Protein AF-A0A428NFX1-F1 (afdb_monomer)

Sequence (149 aa):
MGLYYSNIWRAKDFPFMSQLLYDGSSNTTSSNPYNETAIMNSDFTVNNKAVDEAGLPYLTATYVNYLITSNAGFTATLVHMLLWNYAEVSLGWAWITFDNLKRLIRPNNYYFWKQTGRCTEEEKSKLRDDPTIDPHYKLMLDYDEVPNS

Structure (mmCIF, N/CA/C/O backbone):
data_AF-A0A428NFX1-F1
#
_entry.id   AF-A0A428NFX1-F1
#
loop_
_atom_site.group_PDB
_atom_site.id
_atom_site.type_symbol
_atom_site.label_atom_id
_atom_site.label_alt_id
_atom_site.label_comp_id
_atom_site.label_asym_id
_atom_site.label_entity_id
_atom_site.label_seq_id
_atom_site.pdbx_PDB_ins_code
_atom_site.Cartn_x
_atom_site.Cartn_y
_atom_site.Cartn_z
_atom_site.occupancy
_atom_site.B_iso_or_equiv
_atom_site.auth_seq_id
_atom_site.auth_comp_id
_atom_site.auth_asym_id
_atom_site.auth_atom_id
_atom_site.pdbx_PDB_model_num
ATOM 1 N N . MET A 1 1 ? -15.273 9.758 -10.103 1.00 71.88 1 MET A N 1
ATOM 2 C CA . MET A 1 1 ? -16.698 10.105 -10.322 1.00 71.88 1 MET A CA 1
ATOM 3 C C . MET A 1 1 ? -17.545 8.937 -10.807 1.00 71.88 1 MET A C 1
ATOM 5 O O . MET A 1 1 ? -18.611 8.737 -10.240 1.00 71.88 1 MET A O 1
ATOM 9 N N . GLY A 1 2 ? -17.096 8.146 -11.794 1.00 88.06 2 GLY A N 1
ATOM 10 C CA . GLY A 1 2 ? -17.888 7.028 -12.336 1.00 88.06 2 GLY A CA 1
ATOM 11 C C . GLY A 1 2 ? -18.419 6.056 -11.276 1.00 88.06 2 GLY A C 1
ATOM 12 O O . GLY A 1 2 ? -19.606 5.751 -11.286 1.00 88.06 2 GLY A O 1
ATOM 13 N N . LEU A 1 3 ? -17.587 5.663 -10.306 1.00 88.62 3 LEU A N 1
ATOM 14 C CA . LEU A 1 3 ? -17.963 4.737 -9.224 1.00 88.62 3 LEU A CA 1
ATOM 15 C C . LEU A 1 3 ? -19.127 5.245 -8.353 1.00 88.62 3 LEU A C 1
ATOM 17 O O . LEU A 1 3 ? -20.020 4.477 -8.009 1.00 88.62 3 LEU A O 1
ATOM 21 N N . TYR A 1 4 ? -19.153 6.546 -8.044 1.00 88.94 4 TYR A N 1
ATOM 22 C CA . TYR A 1 4 ? -20.205 7.141 -7.216 1.00 88.94 4 TYR A CA 1
ATOM 23 C C . TYR A 1 4 ? -21.547 7.183 -7.952 1.00 88.94 4 TYR A C 1
ATOM 25 O O . TYR A 1 4 ? -22.572 6.726 -7.445 1.00 88.94 4 TYR A O 1
ATOM 33 N N . TYR A 1 5 ? -21.545 7.669 -9.196 1.00 90.00 5 TYR A N 1
ATOM 34 C CA . TYR A 1 5 ? -22.778 7.789 -9.976 1.00 90.00 5 TYR A CA 1
ATOM 35 C C . TYR A 1 5 ? -23.362 6.433 -10.392 1.00 90.00 5 TYR A C 1
ATOM 37 O O . TYR A 1 5 ? -24.586 6.286 -10.403 1.00 90.00 5 TYR A O 1
ATOM 45 N N . SER A 1 6 ? -22.506 5.439 -10.643 1.00 91.06 6 SER A N 1
ATOM 46 C CA . SER A 1 6 ? -22.903 4.048 -10.917 1.00 91.06 6 SER A CA 1
ATOM 47 C C . SER A 1 6 ? -23.277 3.244 -9.664 1.00 91.06 6 SER A C 1
ATOM 49 O O . SER A 1 6 ? -23.668 2.089 -9.788 1.00 91.06 6 SER A O 1
ATOM 51 N N . ASN A 1 7 ? -23.208 3.851 -8.471 1.00 90.31 7 ASN A N 1
ATOM 52 C CA . ASN A 1 7 ? -23.503 3.211 -7.185 1.00 90.31 7 ASN A CA 1
ATOM 53 C C . ASN A 1 7 ? -22.718 1.905 -6.942 1.00 90.31 7 ASN A C 1
ATOM 55 O O . ASN A 1 7 ? -23.226 0.958 -6.339 1.00 90.31 7 ASN A O 1
ATOM 59 N N . ILE A 1 8 ? -21.473 1.842 -7.417 1.00 90.31 8 ILE A N 1
ATOM 60 C CA . ILE A 1 8 ? -20.607 0.680 -7.201 1.00 90.31 8 ILE A CA 1
ATOM 61 C C . ILE A 1 8 ? -20.200 0.640 -5.724 1.00 90.31 8 ILE A C 1
ATOM 63 O O . ILE A 1 8 ? -19.862 1.670 -5.146 1.00 90.31 8 ILE A O 1
ATOM 67 N N . TRP A 1 9 ? -20.270 -0.543 -5.104 1.00 89.12 9 TRP A N 1
ATOM 68 C CA . TRP A 1 9 ? -20.019 -0.749 -3.667 1.00 89.12 9 TRP A CA 1
ATOM 69 C C . TRP A 1 9 ? -20.870 0.138 -2.749 1.00 89.12 9 TRP A C 1
ATOM 71 O O . TRP A 1 9 ? -20.395 0.597 -1.715 1.00 89.12 9 TRP A O 1
ATOM 81 N N . ARG A 1 10 ? -22.129 0.395 -3.136 1.00 89.06 10 ARG A N 1
ATOM 82 C CA . ARG A 1 10 ? -23.056 1.248 -2.371 1.00 89.06 10 ARG A CA 1
ATOM 83 C C . ARG A 1 10 ? -22.514 2.666 -2.149 1.00 89.06 10 ARG A C 1
ATOM 85 O O . ARG A 1 10 ? -22.773 3.294 -1.129 1.00 89.06 10 ARG A O 1
ATOM 92 N N . ALA A 1 11 ? -21.770 3.199 -3.119 1.00 89.44 11 ALA A N 1
ATOM 93 C CA . ALA A 1 11 ? -21.127 4.507 -3.010 1.00 89.44 11 ALA A CA 1
ATOM 94 C C . ALA A 1 11 ? -22.068 5.662 -2.619 1.00 89.44 11 ALA A C 1
ATOM 96 O O . ALA A 1 11 ? -21.594 6.629 -2.033 1.00 89.44 11 ALA A O 1
ATOM 97 N N . LYS A 1 12 ? -23.369 5.587 -2.946 1.00 89.75 12 LYS A N 1
ATOM 98 C CA . LYS A 1 12 ? -24.365 6.629 -2.626 1.00 89.75 12 LYS A CA 1
ATOM 99 C C . LYS A 1 12 ? -24.877 6.590 -1.181 1.00 89.75 12 LYS A C 1
ATOM 101 O O . LYS A 1 12 ? -25.501 7.558 -0.746 1.00 89.75 12 LYS A O 1
ATOM 106 N N . ASP A 1 13 ? -24.630 5.501 -0.461 1.00 89.94 13 ASP A N 1
ATOM 107 C CA . ASP A 1 13 ? -25.044 5.331 0.939 1.00 89.94 13 ASP A CA 1
ATOM 108 C C . ASP A 1 13 ? -24.030 5.947 1.915 1.00 89.94 13 ASP A C 1
ATOM 110 O O . ASP A 1 13 ? -24.315 6.128 3.096 1.00 89.94 13 ASP A O 1
ATOM 114 N N . PHE A 1 14 ? -22.842 6.286 1.416 1.00 90.88 14 PHE A N 1
ATOM 115 C CA . PHE A 1 14 ? -21.731 6.835 2.182 1.00 90.88 14 PHE A CA 1
ATOM 116 C C . PHE A 1 14 ? -21.363 8.231 1.656 1.00 90.88 14 PHE A C 1
ATOM 118 O O . PHE A 1 14 ? -21.694 8.576 0.513 1.00 90.88 14 PHE A O 1
ATOM 125 N N . PRO A 1 15 ? -20.651 9.059 2.443 1.00 90.31 15 PRO A N 1
ATOM 126 C CA . PRO A 1 15 ? -20.141 10.323 1.936 1.00 90.31 15 PRO A CA 1
ATOM 127 C C . PRO A 1 15 ? -19.209 10.086 0.746 1.00 90.31 15 PRO A C 1
ATOM 129 O O . PRO A 1 15 ? -18.488 9.089 0.676 1.00 90.31 15 PRO A O 1
ATOM 132 N N . PHE A 1 16 ? -19.195 11.045 -0.183 1.00 87.94 16 PHE A N 1
ATOM 133 C CA . PHE A 1 16 ? -18.434 10.940 -1.429 1.00 87.94 16 PHE A CA 1
ATOM 134 C C . PHE A 1 16 ? -16.946 10.610 -1.206 1.00 87.94 16 PHE A C 1
ATOM 136 O O . PHE A 1 16 ? -16.348 9.872 -1.990 1.00 87.94 16 PHE A O 1
ATOM 143 N N . MET A 1 17 ? -16.350 11.137 -0.137 1.00 87.88 17 MET A N 1
ATOM 144 C CA . MET A 1 17 ? -14.979 10.853 0.270 1.00 87.88 17 MET A CA 1
ATOM 145 C C . MET A 1 17 ? -14.907 10.774 1.794 1.00 87.88 17 MET A C 1
ATOM 147 O O . MET A 1 17 ? -15.284 11.723 2.477 1.00 87.88 17 MET A O 1
ATOM 151 N N . SER A 1 1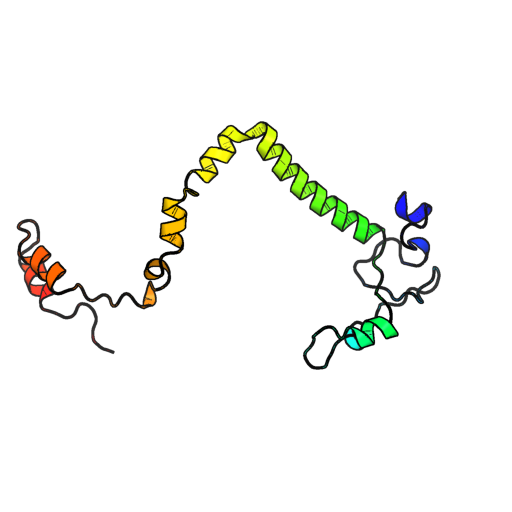8 ? -14.387 9.667 2.316 1.00 90.31 18 SER A N 1
ATOM 152 C CA . SER A 1 18 ? -14.023 9.517 3.727 1.00 90.31 18 SER A CA 1
ATOM 153 C C . SER A 1 18 ? -13.036 8.363 3.896 1.00 90.31 18 SER A C 1
ATOM 155 O O . SER A 1 18 ? -13.079 7.395 3.135 1.00 90.31 18 SER A O 1
ATOM 157 N N . GLN A 1 19 ? -12.152 8.490 4.887 1.00 90.25 19 GLN A N 1
ATOM 158 C CA . GLN A 1 19 ? -11.183 7.461 5.285 1.00 90.25 19 GLN A CA 1
ATOM 159 C C . GLN A 1 19 ? -11.724 6.550 6.399 1.00 90.25 19 GLN A C 1
ATOM 161 O O . GLN A 1 19 ? -11.060 5.594 6.779 1.00 90.25 19 GLN A O 1
ATOM 166 N N . LEU A 1 20 ? -12.908 6.860 6.937 1.00 91.31 20 LEU A N 1
ATOM 167 C CA . LEU A 1 20 ? -13.541 6.078 7.992 1.00 91.31 20 LEU A CA 1
ATOM 168 C C . LEU A 1 20 ? -14.242 4.840 7.425 1.00 91.31 20 LEU A C 1
ATOM 170 O O . LEU A 1 20 ? -14.654 4.808 6.261 1.00 91.31 20 LEU A O 1
ATOM 174 N N . LEU A 1 21 ? -14.410 3.850 8.296 1.00 90.69 21 LEU A N 1
ATOM 175 C CA . LEU A 1 21 ? -15.221 2.664 8.067 1.00 90.69 21 LEU A CA 1
ATOM 176 C C . LEU A 1 21 ? -16.680 2.974 8.416 1.00 90.69 21 LEU A C 1
ATOM 178 O O . LEU A 1 21 ? -16.959 3.637 9.416 1.00 90.69 21 LEU A O 1
ATOM 182 N N . TYR A 1 22 ? -17.607 2.492 7.596 1.00 92.75 22 TYR A N 1
ATOM 183 C CA . TYR A 1 22 ? -19.040 2.704 7.776 1.00 92.75 22 TYR A CA 1
ATOM 184 C C . TYR A 1 22 ? -19.775 1.390 7.966 1.00 92.75 22 TYR A C 1
ATOM 186 O O . TYR A 1 22 ? -19.434 0.370 7.368 1.00 92.75 22 TYR A O 1
ATOM 194 N N . ASP A 1 23 ? -20.822 1.440 8.776 1.00 90.56 23 ASP A N 1
ATOM 195 C CA . ASP A 1 23 ? -21.722 0.312 8.941 1.00 90.56 23 ASP A CA 1
ATOM 196 C C . ASP A 1 23 ? -22.686 0.176 7.751 1.00 90.56 23 ASP A C 1
ATOM 198 O O . ASP A 1 23 ? -23.057 1.162 7.104 1.00 90.56 23 ASP A O 1
ATOM 202 N N . GLY A 1 24 ? -23.118 -1.056 7.477 1.00 85.44 24 GLY A N 1
ATOM 203 C CA . GLY A 1 24 ? -24.055 -1.396 6.412 1.00 85.44 24 GLY A CA 1
ATOM 204 C C . GLY A 1 24 ? -25.448 -0.783 6.589 1.00 85.44 24 GLY A C 1
ATOM 205 O O . GLY A 1 24 ? -26.179 -0.691 5.597 1.00 85.44 24 GLY A O 1
ATOM 206 N N . SER A 1 25 ? -25.787 -0.333 7.804 1.00 86.00 25 SER A N 1
ATOM 207 C CA . SER A 1 25 ? -26.997 0.442 8.122 1.00 86.00 25 SER A CA 1
ATOM 208 C C . SER A 1 25 ? -26.973 1.887 7.602 1.00 86.00 25 SER A C 1
ATOM 210 O O . SER A 1 25 ? -28.012 2.554 7.599 1.00 86.00 25 SER A O 1
ATOM 212 N N . SER A 1 26 ? -25.813 2.380 7.151 1.00 85.69 26 SER A N 1
ATOM 213 C CA . SER A 1 26 ? -25.673 3.730 6.599 1.00 85.69 26 SER A CA 1
ATOM 214 C C . SER A 1 26 ? -26.521 3.922 5.343 1.00 85.69 26 SER A C 1
ATOM 216 O O . SER A 1 26 ? -26.695 3.009 4.531 1.00 85.69 26 SER A O 1
ATOM 218 N N . ASN A 1 27 ? -27.030 5.139 5.180 1.00 86.38 27 ASN A N 1
ATOM 219 C CA . ASN A 1 27 ? -27.819 5.565 4.035 1.00 86.38 27 ASN A CA 1
ATOM 220 C C . ASN A 1 27 ? -27.403 6.972 3.577 1.00 86.38 27 ASN A C 1
ATOM 222 O O . ASN A 1 27 ? -26.627 7.665 4.234 1.00 86.38 27 ASN A O 1
ATOM 226 N N . THR A 1 28 ? -27.973 7.425 2.460 1.00 81.25 28 THR A N 1
ATOM 227 C CA . THR A 1 28 ? -27.657 8.723 1.840 1.00 81.25 28 THR A CA 1
ATOM 228 C C . THR A 1 28 ? -27.824 9.930 2.776 1.00 81.25 28 THR A C 1
ATOM 230 O O . THR A 1 28 ? -27.175 10.951 2.569 1.00 81.25 28 THR A O 1
ATOM 233 N N . THR A 1 29 ? -28.687 9.848 3.793 1.00 82.81 29 THR A N 1
ATOM 234 C CA . THR A 1 29 ? -28.981 10.963 4.712 1.00 82.81 29 THR A CA 1
ATOM 235 C C . THR A 1 29 ? -28.255 10.834 6.054 1.00 82.81 29 THR A C 1
ATOM 237 O O . THR A 1 29 ? -27.985 11.840 6.705 1.00 82.81 29 THR A O 1
ATOM 240 N N . SER A 1 30 ? -27.924 9.614 6.471 1.00 85.06 30 SER A N 1
ATOM 241 C CA . SER A 1 30 ? -27.285 9.300 7.746 1.00 85.06 30 SER A CA 1
ATOM 242 C C . SER A 1 30 ? -26.184 8.271 7.520 1.00 85.06 30 SER A C 1
ATOM 244 O O . SER A 1 30 ? -26.440 7.101 7.233 1.00 85.06 30 SER A O 1
ATOM 246 N N . SER A 1 31 ? -24.940 8.728 7.640 1.00 85.56 31 SER A N 1
ATOM 247 C CA . SER A 1 31 ? -23.755 7.881 7.539 1.00 85.56 31 SER A CA 1
ATOM 248 C C . SER A 1 31 ? -23.253 7.555 8.941 1.00 85.56 31 SER A C 1
ATOM 250 O O . SER A 1 31 ? -22.792 8.450 9.649 1.00 85.56 31 SER A O 1
ATOM 252 N N . ASN A 1 32 ? -23.340 6.284 9.331 1.00 89.50 32 ASN A N 1
ATOM 253 C CA . ASN A 1 32 ? -22.963 5.821 10.663 1.00 89.50 32 ASN A CA 1
ATOM 254 C C . ASN A 1 32 ? -21.558 5.204 10.616 1.00 89.50 32 ASN A C 1
ATOM 256 O O . ASN A 1 32 ? -21.361 4.201 9.920 1.00 89.50 32 ASN A O 1
ATOM 260 N N . PRO A 1 33 ? -20.570 5.787 11.323 1.00 90.00 33 PRO A N 1
ATOM 261 C CA . PRO A 1 33 ? -19.255 5.177 11.462 1.00 90.00 33 PRO A CA 1
ATOM 262 C C . PRO A 1 33 ? -19.370 3.796 12.108 1.00 90.00 33 PRO A C 1
ATOM 264 O O . PRO A 1 33 ? -20.175 3.591 13.018 1.00 90.00 33 PRO A O 1
ATOM 267 N N . TYR A 1 34 ? -18.564 2.853 11.637 1.00 90.69 34 TYR A N 1
ATOM 268 C CA . TYR A 1 34 ? -18.548 1.499 12.168 1.00 90.69 34 TYR A CA 1
ATOM 269 C C . TYR A 1 34 ? -17.953 1.471 13.579 1.00 90.69 34 TYR A C 1
ATOM 271 O O . TYR A 1 34 ? -16.930 2.104 13.844 1.00 90.69 34 TYR A O 1
ATOM 279 N N . ASN A 1 35 ? -18.569 0.714 14.488 1.00 90.62 35 ASN A N 1
ATOM 280 C CA . ASN A 1 35 ? -18.024 0.524 15.827 1.00 90.62 35 ASN A CA 1
ATOM 281 C C . ASN A 1 35 ? -17.002 -0.623 15.834 1.00 90.62 35 ASN A C 1
ATOM 283 O O . ASN A 1 35 ? -17.351 -1.780 16.049 1.00 90.62 35 ASN A O 1
ATOM 287 N N . GLU A 1 36 ? -15.728 -0.289 15.637 1.00 86.50 36 GLU A N 1
ATOM 288 C CA . GLU A 1 36 ? -14.624 -1.259 15.596 1.00 86.50 36 GLU A CA 1
ATOM 289 C C . GLU A 1 36 ? -14.477 -2.058 16.897 1.00 86.50 36 GLU A C 1
ATOM 291 O O . GLU A 1 36 ? -14.173 -3.247 16.865 1.00 86.50 36 GLU A O 1
ATOM 296 N N . THR A 1 37 ? -14.769 -1.452 18.052 1.00 87.00 37 THR A N 1
ATOM 297 C CA . THR A 1 37 ? -14.665 -2.155 19.342 1.00 87.00 37 THR A CA 1
ATOM 298 C C . THR A 1 37 ? -15.684 -3.284 19.496 1.00 87.00 37 THR A C 1
ATOM 300 O O . THR A 1 37 ? -15.452 -4.196 20.281 1.00 87.00 37 THR A O 1
ATOM 303 N N . ALA A 1 38 ? -16.780 -3.270 18.727 1.00 84.88 38 ALA A N 1
ATOM 304 C CA . ALA A 1 38 ? -17.804 -4.312 18.791 1.00 84.88 38 ALA A CA 1
ATOM 305 C C . ALA A 1 38 ? -17.322 -5.661 18.226 1.00 84.88 38 ALA A C 1
ATOM 307 O O . ALA A 1 38 ? -17.838 -6.704 18.618 1.00 84.88 38 ALA A O 1
ATOM 308 N N . ILE A 1 39 ? -16.324 -5.648 17.336 1.00 86.06 39 ILE A N 1
ATOM 309 C CA . ILE A 1 39 ? -15.761 -6.857 16.716 1.00 86.06 39 ILE A CA 1
ATOM 310 C C . ILE A 1 39 ? -14.414 -7.281 17.309 1.00 86.06 39 ILE A C 1
ATOM 312 O O . ILE A 1 39 ? -13.850 -8.299 16.903 1.00 86.06 39 ILE A O 1
ATOM 316 N N . MET A 1 40 ? -13.874 -6.503 18.246 1.00 87.62 40 MET A N 1
ATOM 317 C CA . MET A 1 40 ? -12.583 -6.774 18.870 1.00 87.62 40 MET A CA 1
ATOM 318 C C . MET A 1 40 ? -12.762 -7.536 20.183 1.00 87.62 40 MET A C 1
ATOM 320 O O . MET A 1 40 ? -13.642 -7.247 20.990 1.00 87.62 40 MET A O 1
ATOM 324 N N . ASN A 1 41 ? -11.891 -8.510 20.412 1.00 86.00 41 ASN A N 1
ATOM 325 C CA . ASN A 1 41 ? -11.737 -9.168 21.702 1.00 86.00 41 ASN A CA 1
ATOM 326 C C . ASN A 1 41 ? -11.015 -8.244 22.703 1.00 86.00 41 ASN A C 1
ATOM 328 O O . ASN A 1 41 ? -10.396 -7.246 22.332 1.00 86.00 41 ASN A O 1
ATOM 332 N N . SER A 1 42 ? -11.025 -8.613 23.988 1.00 86.62 42 SER A N 1
ATOM 333 C CA . SER A 1 42 ? -10.324 -7.878 25.058 1.00 86.62 42 SER A CA 1
ATOM 334 C C . SER A 1 42 ? -8.799 -7.817 24.896 1.00 86.62 42 SER A C 1
ATOM 336 O O . SER A 1 42 ? -8.141 -7.026 25.563 1.00 86.62 42 SER A O 1
ATOM 338 N N . ASP A 1 43 ? -8.232 -8.669 24.044 1.00 87.06 43 ASP A N 1
ATOM 339 C CA . ASP A 1 43 ? -6.816 -8.706 23.667 1.00 87.06 43 ASP A CA 1
ATOM 340 C C . ASP A 1 43 ? -6.523 -7.931 22.364 1.00 87.06 43 ASP A C 1
ATOM 342 O O . ASP A 1 43 ? -5.425 -8.030 21.823 1.00 87.06 43 ASP A O 1
ATOM 346 N N . PHE A 1 44 ? -7.498 -7.165 21.860 1.00 83.06 44 PHE A N 1
ATOM 347 C CA . PHE A 1 44 ? -7.451 -6.430 20.591 1.00 83.06 44 PHE A CA 1
ATOM 348 C C . PHE A 1 44 ? -7.291 -7.308 19.340 1.00 83.06 44 PHE A C 1
ATOM 350 O O . PHE A 1 44 ? -6.938 -6.809 18.270 1.00 83.06 44 PHE A O 1
ATOM 357 N N . THR A 1 45 ? -7.589 -8.605 19.433 1.00 87.44 45 THR A N 1
ATOM 358 C CA . THR A 1 45 ? -7.696 -9.476 18.256 1.00 87.44 45 THR A CA 1
ATOM 359 C C . THR A 1 45 ? -9.090 -9.398 17.637 1.00 87.44 45 THR A C 1
ATOM 361 O O . THR A 1 45 ? -10.075 -9.093 18.310 1.00 87.44 45 THR A O 1
ATOM 364 N N . VAL A 1 46 ? -9.193 -9.670 16.335 1.00 84.94 46 VAL A N 1
ATOM 365 C CA . VAL A 1 46 ? -10.484 -9.680 15.631 1.00 84.94 46 VAL A CA 1
ATOM 366 C C . VAL A 1 46 ? -11.253 -10.953 15.984 1.00 84.94 46 VAL A C 1
ATOM 3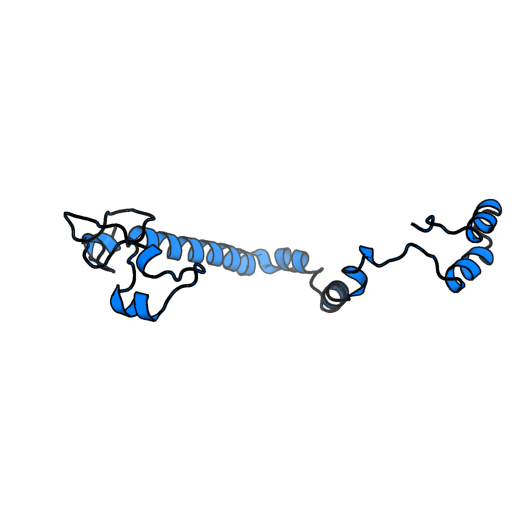68 O O . VAL A 1 46 ? -10.762 -12.066 15.782 1.00 84.94 46 VAL A O 1
ATOM 371 N N . ASN A 1 47 ? -12.478 -10.795 16.483 1.00 87.50 47 ASN A N 1
ATOM 372 C CA . ASN A 1 47 ? -13.375 -11.903 16.776 1.00 87.50 47 ASN A CA 1
ATOM 373 C C . ASN A 1 47 ? -14.262 -12.210 15.569 1.00 87.50 47 ASN A C 1
ATOM 375 O O . ASN A 1 47 ? -15.267 -11.544 15.338 1.00 87.50 47 ASN A O 1
ATOM 379 N N . ASN A 1 48 ? -13.935 -13.273 14.836 1.00 87.00 48 ASN A N 1
ATOM 380 C CA . ASN A 1 48 ? -14.685 -13.652 13.635 1.00 87.00 48 ASN A CA 1
ATOM 381 C C . ASN A 1 48 ? -16.181 -13.914 13.897 1.00 87.00 48 ASN A C 1
ATOM 383 O O . ASN A 1 48 ? -16.996 -13.601 13.041 1.00 87.00 48 ASN A O 1
ATOM 387 N N . LYS A 1 49 ? -16.570 -14.413 15.083 1.00 87.75 49 LYS A N 1
ATOM 388 C CA . LYS A 1 49 ? -17.995 -14.613 15.408 1.00 87.75 49 LYS A CA 1
ATOM 389 C C . LYS A 1 49 ? -18.734 -13.287 15.572 1.00 87.75 49 LYS A C 1
ATOM 391 O O . LYS A 1 49 ? -19.837 -13.138 15.065 1.00 87.75 49 LYS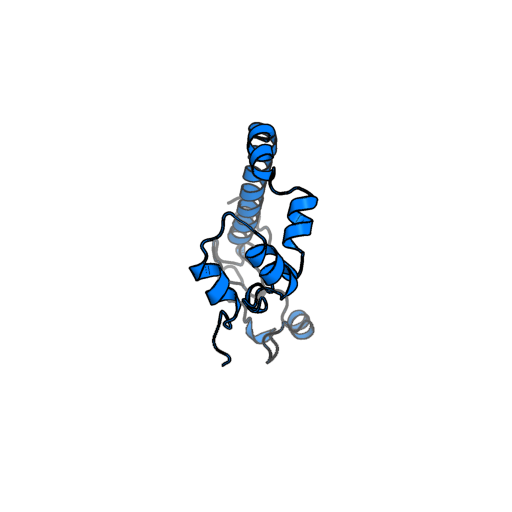 A O 1
ATOM 396 N N . ALA A 1 50 ? -18.108 -12.322 16.243 1.00 84.31 50 ALA A N 1
ATOM 397 C CA . A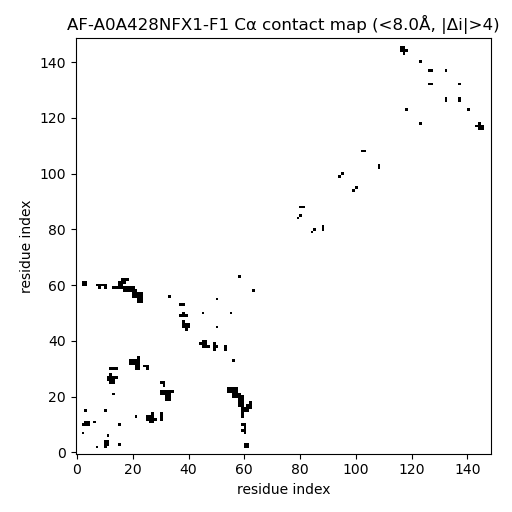LA A 1 50 ? -18.675 -10.985 16.388 1.00 84.31 50 ALA A CA 1
ATOM 398 C C . ALA A 1 50 ? -18.738 -10.250 15.038 1.00 84.31 50 ALA A C 1
ATOM 400 O O . ALA A 1 50 ? -19.676 -9.500 14.794 1.00 84.31 50 ALA A O 1
ATOM 401 N N . VAL A 1 51 ? -17.777 -10.498 14.138 1.00 86.38 51 VAL A N 1
ATOM 402 C CA . VAL A 1 51 ? -17.804 -9.979 12.759 1.00 86.38 51 VAL A CA 1
ATOM 403 C C . VAL A 1 51 ? -18.964 -10.571 11.957 1.00 86.38 51 VAL A C 1
ATOM 405 O O . VAL A 1 51 ? -19.634 -9.830 11.242 1.00 86.38 51 VAL A O 1
ATOM 408 N N . ASP A 1 52 ? -19.233 -11.873 12.084 1.00 85.81 52 ASP A N 1
ATOM 409 C CA . ASP A 1 52 ? -20.362 -12.516 11.398 1.00 85.81 52 ASP A CA 1
ATOM 410 C C . ASP A 1 52 ? -21.718 -11.967 11.883 1.00 85.81 52 ASP A C 1
ATOM 412 O O . ASP A 1 52 ? -22.654 -11.845 11.094 1.00 85.81 52 ASP A O 1
ATOM 416 N N . GLU A 1 53 ? -21.820 -11.597 13.165 1.00 85.12 53 GLU A N 1
ATOM 417 C CA . GLU A 1 53 ? -23.028 -11.013 13.765 1.00 85.12 53 GLU A CA 1
ATOM 418 C C . GLU A 1 53 ? -23.205 -9.519 13.439 1.00 85.12 53 GLU A C 1
ATOM 420 O O . GLU A 1 53 ? -24.311 -9.086 13.114 1.00 85.12 53 GLU A O 1
ATOM 425 N N . ALA A 1 54 ? -22.132 -8.725 13.518 1.00 83.12 54 ALA A N 1
ATOM 426 C CA . ALA A 1 54 ? -22.157 -7.279 13.276 1.00 83.12 54 ALA A CA 1
ATOM 427 C C . ALA A 1 54 ? -22.082 -6.909 11.783 1.00 83.12 54 ALA A C 1
ATOM 429 O O . ALA A 1 54 ? -22.456 -5.805 11.394 1.00 83.12 54 ALA A O 1
ATOM 430 N N . GLY A 1 55 ? -21.609 -7.826 10.938 1.00 84.94 55 GLY A N 1
ATOM 431 C CA . GLY A 1 55 ? -21.368 -7.596 9.520 1.00 84.94 55 GLY A CA 1
ATOM 432 C C . GLY A 1 55 ? -20.043 -6.884 9.236 1.00 84.94 55 GLY A C 1
ATOM 433 O O . GLY A 1 55 ? -19.428 -6.260 10.102 1.00 84.94 55 GLY A O 1
ATOM 434 N N . LEU A 1 56 ? -19.589 -6.985 7.985 1.00 88.50 56 LEU A N 1
ATOM 435 C CA . LEU A 1 56 ? -18.333 -6.384 7.536 1.00 88.50 56 LEU A CA 1
ATOM 436 C C . LEU A 1 56 ? -18.471 -4.860 7.368 1.00 88.50 56 LEU A C 1
ATOM 438 O O . LEU A 1 56 ? -19.463 -4.402 6.790 1.00 88.50 56 LEU A O 1
ATOM 442 N N . PRO A 1 57 ? -17.467 -4.074 7.791 1.00 91.12 57 PRO A N 1
ATOM 443 C CA . PRO A 1 57 ? -17.464 -2.639 7.564 1.00 91.12 57 PRO A CA 1
ATOM 444 C C . PRO A 1 57 ? -17.235 -2.297 6.086 1.00 91.12 57 PRO A C 1
ATOM 446 O O . PRO A 1 57 ? -16.509 -2.982 5.362 1.00 91.12 57 PRO A O 1
ATOM 449 N N . TYR A 1 58 ? -17.817 -1.184 5.651 1.00 91.25 58 TYR A N 1
ATOM 450 C CA . TYR A 1 58 ? -17.705 -0.667 4.292 1.00 91.25 58 TYR A CA 1
ATOM 451 C C . TYR A 1 58 ? -16.752 0.526 4.221 1.00 91.25 58 TYR A C 1
ATOM 453 O O . TYR A 1 58 ? -16.691 1.364 5.121 1.00 91.25 58 TYR A O 1
ATOM 461 N N . LEU A 1 59 ? -16.040 0.629 3.101 1.00 92.19 59 LEU A N 1
ATOM 462 C CA . LEU A 1 59 ? -15.210 1.780 2.756 1.00 92.19 59 LEU A CA 1
ATOM 463 C C . LEU A 1 59 ? -15.898 2.618 1.680 1.00 92.19 59 LEU A C 1
ATOM 465 O O . LEU A 1 59 ? -16.604 2.092 0.818 1.00 92.19 59 LEU A O 1
ATOM 469 N N . THR A 1 60 ? -15.639 3.927 1.676 1.00 92.44 60 THR A N 1
ATOM 470 C CA . THR A 1 60 ? -16.145 4.788 0.601 1.00 92.44 60 THR A CA 1
ATOM 471 C C . THR A 1 60 ? -15.519 4.399 -0.739 1.00 92.44 60 THR A C 1
ATOM 473 O O . THR A 1 60 ? -14.318 4.130 -0.835 1.00 92.44 60 THR A O 1
ATOM 476 N N . ALA A 1 61 ? -16.316 4.396 -1.811 1.00 92.25 61 ALA A N 1
ATOM 477 C CA . ALA A 1 61 ? -15.844 3.963 -3.129 1.00 92.25 61 ALA A CA 1
ATOM 478 C C . ALA A 1 61 ? -14.657 4.795 -3.644 1.00 92.25 61 ALA A C 1
ATOM 480 O O . ALA A 1 61 ? -13.785 4.279 -4.344 1.00 92.25 61 ALA A O 1
ATOM 481 N N . THR A 1 62 ? -14.588 6.076 -3.274 1.00 91.25 62 THR A N 1
ATOM 482 C CA . THR A 1 62 ? -13.464 6.942 -3.644 1.00 91.25 62 THR A CA 1
ATOM 483 C C . THR A 1 62 ? -12.181 6.560 -2.904 1.00 91.25 62 THR A C 1
ATOM 485 O O . THR A 1 62 ? -11.108 6.590 -3.508 1.00 91.25 62 THR A O 1
ATOM 488 N N . TYR A 1 63 ? -12.278 6.125 -1.645 1.00 92.62 63 TYR A N 1
ATOM 489 C CA . TYR A 1 63 ? -11.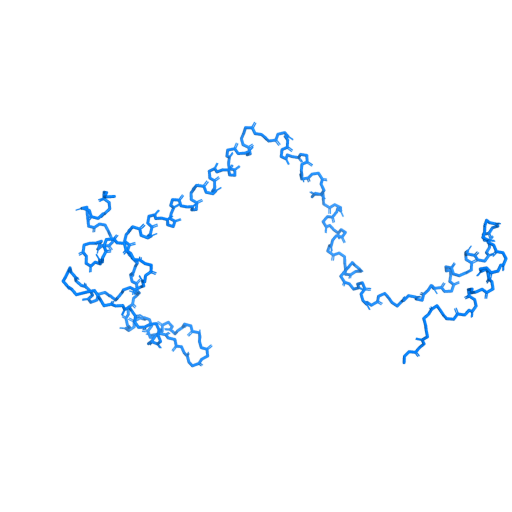130 5.622 -0.893 1.00 92.62 63 TYR A CA 1
ATOM 490 C C . TYR A 1 63 ? -10.634 4.277 -1.437 1.00 92.62 63 TYR A C 1
ATOM 492 O O . TYR A 1 63 ? -9.439 4.112 -1.671 1.00 92.62 63 TYR A O 1
ATOM 500 N N . VAL A 1 64 ? -11.547 3.355 -1.763 1.00 92.50 64 VAL A N 1
ATOM 501 C CA . VAL A 1 64 ? -11.201 2.085 -2.431 1.00 92.50 64 VAL A CA 1
ATOM 502 C C . VAL A 1 64 ? -10.480 2.347 -3.757 1.00 92.50 64 VAL A C 1
ATOM 504 O O . VAL A 1 64 ? -9.428 1.771 -4.029 1.00 92.50 64 VAL A O 1
ATOM 507 N N . ASN A 1 65 ? -10.995 3.275 -4.567 1.00 93.19 65 ASN A N 1
ATOM 508 C CA . ASN A 1 65 ? -10.358 3.663 -5.823 1.00 93.19 65 ASN A CA 1
ATOM 509 C C . ASN A 1 65 ? -8.960 4.257 -5.619 1.00 93.19 65 ASN A C 1
ATOM 511 O O . ASN A 1 65 ? -8.050 3.968 -6.396 1.00 93.19 65 ASN A O 1
ATOM 515 N N . TYR A 1 66 ? -8.790 5.089 -4.591 1.00 93.00 66 TYR A N 1
ATOM 516 C CA . TYR A 1 66 ? -7.491 5.640 -4.224 1.00 93.00 66 TYR A CA 1
ATOM 517 C C . TYR A 1 66 ? -6.493 4.531 -3.863 1.00 93.00 66 TYR A C 1
ATOM 519 O O . TYR A 1 66 ? -5.385 4.526 -4.395 1.00 93.00 66 TYR A O 1
ATOM 527 N N . LEU A 1 67 ? -6.896 3.553 -3.045 1.00 93.56 67 LEU A N 1
ATOM 528 C CA . LEU A 1 67 ? -6.046 2.419 -2.671 1.00 93.56 67 LEU A CA 1
ATOM 529 C C . LEU A 1 67 ? -5.623 1.592 -3.890 1.00 93.56 67 LEU A C 1
ATOM 531 O O . LEU A 1 67 ? -4.442 1.281 -4.043 1.00 93.56 67 LEU A O 1
ATOM 535 N N . ILE A 1 68 ? -6.562 1.269 -4.783 1.00 94.38 68 ILE A N 1
ATOM 536 C CA . ILE A 1 68 ? -6.263 0.513 -6.008 1.00 94.38 68 ILE A CA 1
ATOM 537 C C . ILE A 1 68 ? -5.306 1.306 -6.899 1.00 94.38 68 ILE A C 1
ATOM 539 O O . ILE A 1 68 ? -4.287 0.776 -7.334 1.00 94.38 68 ILE A O 1
ATOM 543 N N . THR A 1 69 ? -5.603 2.583 -7.142 1.00 95.25 69 THR A N 1
ATOM 544 C CA . THR A 1 69 ? -4.804 3.428 -8.041 1.00 95.25 69 THR A CA 1
ATOM 545 C C . THR A 1 69 ? -3.405 3.680 -7.486 1.00 95.25 69 THR A C 1
ATOM 547 O O . THR A 1 69 ? -2.447 3.681 -8.249 1.00 95.25 69 THR A O 1
ATOM 550 N N . SER A 1 70 ? -3.263 3.859 -6.171 1.00 95.44 70 SER A N 1
ATOM 551 C CA . SER A 1 70 ? -1.964 4.061 -5.522 1.00 95.44 70 SER A CA 1
ATOM 552 C C . SER A 1 70 ? -1.076 2.821 -5.642 1.00 95.44 70 SER A C 1
ATOM 554 O O . SER A 1 70 ? 0.055 2.912 -6.118 1.00 95.44 70 SER A O 1
ATOM 556 N N . ASN A 1 71 ? -1.613 1.639 -5.316 1.00 96.06 71 ASN A N 1
ATOM 557 C CA . ASN A 1 71 ? -0.881 0.382 -5.473 1.00 96.06 71 ASN A CA 1
ATOM 558 C C . ASN A 1 71 ? -0.544 0.110 -6.944 1.00 96.06 71 ASN A C 1
ATOM 560 O O . ASN A 1 71 ? 0.596 -0.220 -7.264 1.00 96.06 71 ASN A O 1
ATOM 564 N N . ALA A 1 72 ? -1.501 0.318 -7.853 1.00 96.62 72 ALA A N 1
ATOM 565 C CA . ALA A 1 72 ? -1.272 0.179 -9.286 1.00 96.62 72 ALA A CA 1
ATOM 566 C C . ALA A 1 72 ? -0.191 1.152 -9.780 1.00 96.62 72 ALA A C 1
ATOM 568 O O . ALA A 1 72 ? 0.714 0.739 -10.499 1.00 96.62 72 ALA A O 1
ATOM 569 N N . GLY A 1 73 ? -0.226 2.413 -9.345 1.00 96.81 73 GLY A N 1
ATOM 570 C CA . GLY A 1 73 ? 0.782 3.423 -9.662 1.00 96.81 73 GLY A CA 1
ATOM 571 C C . GLY A 1 73 ? 2.174 3.025 -9.176 1.00 96.81 73 GLY A C 1
ATOM 572 O O . GLY A 1 73 ? 3.125 3.086 -9.948 1.00 96.81 73 GLY A O 1
ATOM 573 N N . PHE A 1 74 ? 2.290 2.533 -7.941 1.00 95.69 74 PHE A N 1
ATOM 574 C CA . PHE A 1 74 ? 3.551 2.019 -7.406 1.00 95.69 74 PHE A CA 1
ATOM 575 C C . PHE A 1 74 ? 4.073 0.814 -8.202 1.00 95.69 74 PHE A C 1
ATOM 577 O O . PHE A 1 74 ? 5.247 0.751 -8.557 1.00 95.69 74 PHE A O 1
ATOM 584 N N . THR A 1 75 ? 3.205 -0.134 -8.555 1.00 95.19 75 THR A N 1
ATOM 585 C CA . THR A 1 75 ? 3.624 -1.257 -9.405 1.00 95.19 75 THR A CA 1
ATOM 586 C C . THR A 1 75 ? 4.004 -0.799 -10.812 1.00 95.19 75 THR A C 1
ATOM 588 O O . THR A 1 75 ? 4.960 -1.315 -11.383 1.00 95.19 75 THR A O 1
ATOM 591 N N . ALA A 1 76 ? 3.318 0.206 -11.360 1.00 95.88 76 ALA A N 1
ATOM 592 C CA . ALA A 1 76 ? 3.603 0.746 -12.679 1.00 95.88 76 ALA A CA 1
ATOM 593 C C . ALA A 1 76 ? 4.969 1.436 -12.726 1.00 95.88 76 ALA A C 1
ATOM 595 O O . ALA A 1 76 ? 5.689 1.255 -13.704 1.00 95.88 76 ALA A O 1
ATOM 596 N N . THR A 1 77 ? 5.368 2.173 -11.682 1.00 93.44 77 THR A N 1
ATOM 597 C CA . THR A 1 77 ? 6.707 2.782 -11.629 1.00 93.44 77 THR A CA 1
AT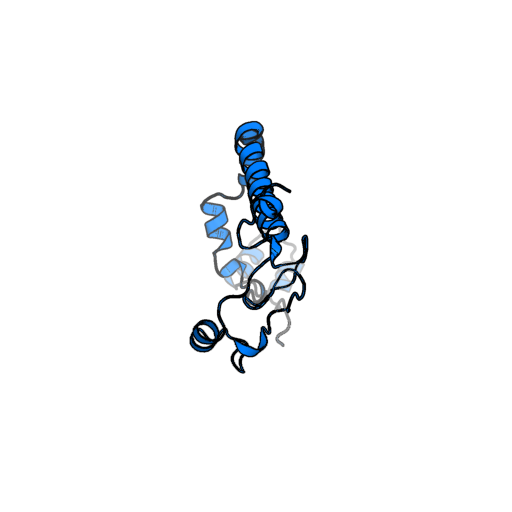OM 598 C C . THR A 1 77 ? 7.803 1.723 -11.563 1.00 93.44 77 THR A C 1
ATOM 600 O O . THR A 1 77 ? 8.794 1.840 -12.283 1.00 93.44 77 THR A O 1
ATOM 603 N N . LEU A 1 78 ? 7.608 0.655 -10.781 1.00 91.62 78 LEU A N 1
ATOM 604 C CA . LEU A 1 78 ? 8.538 -0.477 -10.736 1.00 91.62 78 LEU A CA 1
ATOM 605 C C . LEU A 1 78 ? 8.644 -1.179 -12.093 1.00 91.62 78 LEU A C 1
ATOM 607 O O . LEU A 1 78 ? 9.744 -1.361 -12.609 1.00 91.62 78 LEU A O 1
ATOM 611 N N . VAL A 1 79 ? 7.513 -1.536 -12.703 1.00 95.44 79 VAL A N 1
ATOM 612 C CA . VAL A 1 79 ? 7.484 -2.204 -14.012 1.00 95.44 79 VAL A CA 1
ATOM 613 C C . VAL A 1 79 ? 8.103 -1.317 -15.093 1.00 95.44 79 VAL A C 1
ATOM 615 O O . VAL A 1 79 ? 8.880 -1.803 -15.910 1.00 95.44 79 VAL A O 1
ATOM 618 N N . HIS A 1 80 ? 7.819 -0.015 -15.082 1.00 94.12 80 HIS A N 1
ATOM 619 C CA . HIS A 1 80 ? 8.406 0.932 -16.025 1.00 94.12 80 HIS A CA 1
ATOM 620 C C . HIS A 1 80 ? 9.931 1.005 -15.884 1.00 94.12 80 HIS A C 1
ATOM 622 O O . HIS A 1 80 ? 10.649 0.937 -16.882 1.00 94.12 80 HIS A O 1
ATOM 628 N N . MET A 1 81 ? 10.428 1.075 -14.646 1.00 91.88 81 MET A N 1
ATOM 629 C CA . MET A 1 81 ? 11.860 1.065 -14.360 1.00 91.88 81 MET A CA 1
ATOM 630 C C . MET A 1 81 ? 12.519 -0.231 -14.858 1.00 91.88 81 MET A C 1
ATOM 632 O O . MET A 1 81 ? 13.555 -0.173 -15.516 1.00 91.88 81 MET A O 1
ATOM 636 N N . LEU A 1 82 ? 11.889 -1.385 -14.615 1.00 89.94 82 LEU A N 1
ATOM 637 C CA . LEU A 1 82 ? 12.407 -2.689 -15.032 1.00 89.94 82 LEU A CA 1
ATOM 638 C C . LEU A 1 82 ? 12.360 -2.919 -16.541 1.00 89.94 82 LEU A C 1
ATOM 640 O O . LEU A 1 82 ? 13.223 -3.615 -17.052 1.00 89.94 82 LEU A O 1
ATOM 644 N N . LEU A 1 83 ? 11.382 -2.373 -17.261 1.00 93.62 83 LEU A N 1
ATOM 645 C CA . LEU A 1 83 ? 11.282 -2.566 -18.710 1.00 93.62 83 LEU A CA 1
ATOM 646 C C . LEU A 1 83 ? 12.201 -1.620 -19.496 1.00 93.62 83 LEU A C 1
ATOM 648 O O . LEU A 1 83 ? 12.800 -2.045 -20.480 1.00 93.62 83 LEU A O 1
ATOM 652 N N . TRP A 1 84 ? 12.337 -0.357 -19.073 1.00 92.62 84 TRP A N 1
ATOM 653 C CA . TRP A 1 84 ? 13.099 0.655 -19.826 1.00 92.62 84 TRP A CA 1
ATOM 654 C C . TRP A 1 84 ? 14.514 0.905 -19.303 1.00 92.62 84 TRP A C 1
ATOM 656 O O . TRP A 1 84 ? 15.377 1.299 -20.080 1.00 92.62 84 TRP A O 1
ATOM 666 N N . ASN A 1 85 ? 14.774 0.674 -18.016 1.00 88.31 85 ASN A N 1
ATOM 667 C CA . ASN A 1 85 ? 16.064 0.964 -17.379 1.00 88.31 85 ASN A CA 1
ATOM 668 C C . ASN A 1 85 ? 16.679 -0.291 -16.741 1.00 88.31 85 ASN A C 1
ATOM 670 O O . ASN A 1 85 ? 17.446 -0.194 -15.785 1.00 88.31 85 ASN A O 1
ATOM 674 N N . TYR A 1 86 ? 16.359 -1.477 -17.272 1.00 86.81 86 TYR A N 1
ATOM 675 C CA . TYR A 1 86 ? 16.810 -2.754 -16.713 1.00 86.81 86 TYR A CA 1
ATOM 676 C C . TYR A 1 86 ? 18.327 -2.826 -16.517 1.00 86.81 86 TYR A C 1
ATOM 678 O O . TYR A 1 86 ? 18.785 -3.246 -15.458 1.00 86.81 86 TYR A O 1
ATOM 686 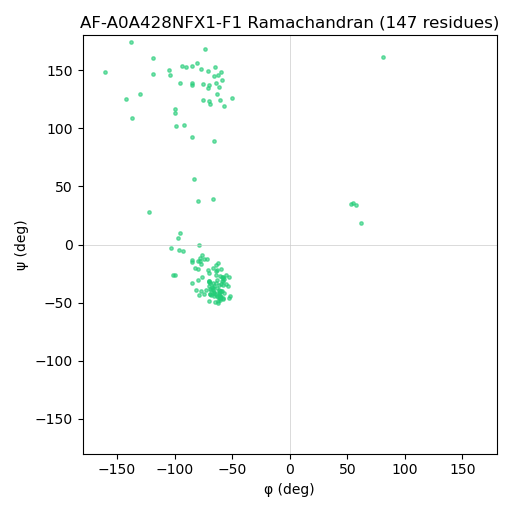N N . ALA A 1 87 ? 19.101 -2.409 -17.526 1.00 86.56 87 ALA A N 1
ATOM 687 C CA . ALA A 1 87 ? 20.560 -2.486 -17.498 1.00 86.56 87 ALA A CA 1
ATOM 688 C C . ALA A 1 87 ? 21.138 -1.717 -16.299 1.00 86.56 87 ALA A C 1
ATOM 690 O O . ALA A 1 87 ? 21.912 -2.278 -15.527 1.00 86.56 87 ALA A O 1
ATOM 691 N N . GLU A 1 88 ? 20.671 -0.490 -16.074 1.00 87.81 88 GLU A N 1
ATOM 692 C CA . GLU A 1 88 ? 21.104 0.352 -14.954 1.00 87.81 88 GLU A CA 1
ATOM 693 C C . GLU A 1 88 ? 20.631 -0.201 -13.601 1.00 87.81 88 GLU A C 1
ATOM 695 O O . GLU A 1 88 ? 21.402 -0.290 -12.646 1.00 87.81 88 GLU A O 1
ATOM 700 N N . VAL A 1 89 ? 19.376 -0.656 -13.515 1.00 86.44 89 VAL A N 1
ATOM 701 C CA . VAL A 1 89 ? 18.822 -1.250 -12.284 1.00 86.44 89 VAL A CA 1
ATOM 702 C C . VAL A 1 89 ? 19.557 -2.534 -11.902 1.00 86.44 89 VAL A C 1
ATOM 704 O O . VAL A 1 89 ? 19.809 -2.774 -10.721 1.00 86.44 89 VAL A O 1
ATOM 707 N N . SER A 1 90 ? 19.948 -3.345 -12.888 1.00 83.44 90 SER A N 1
ATOM 708 C CA . SER A 1 90 ? 20.644 -4.612 -12.656 1.00 83.44 90 SER A CA 1
ATOM 709 C C . SER A 1 90 ? 22.012 -4.425 -11.989 1.00 83.44 90 SER A C 1
ATOM 711 O O . SER A 1 90 ? 22.406 -5.249 -11.164 1.00 83.44 90 SER A O 1
ATOM 713 N N . LEU A 1 91 ? 22.695 -3.303 -12.247 1.00 86.75 91 LEU A N 1
ATOM 714 C CA . LEU A 1 91 ? 23.948 -2.950 -11.572 1.00 86.75 91 LEU A CA 1
ATOM 715 C C . LEU A 1 91 ? 23.726 -2.653 -10.084 1.00 86.75 91 LEU A C 1
ATOM 717 O O . LEU A 1 91 ? 24.528 -3.056 -9.242 1.00 86.75 91 LEU A O 1
ATOM 721 N N . GLY A 1 92 ? 22.599 -2.025 -9.738 1.00 82.94 92 GLY A N 1
ATOM 722 C CA . GLY A 1 92 ? 22.197 -1.788 -8.348 1.00 82.94 92 GLY A CA 1
ATOM 723 C C . GLY A 1 92 ? 21.945 -3.074 -7.552 1.00 82.94 92 GLY A C 1
ATOM 724 O O . GLY A 1 92 ? 22.044 -3.068 -6.326 1.00 82.94 92 GLY A O 1
ATOM 725 N N . TRP A 1 93 ? 21.672 -4.194 -8.227 1.00 76.38 93 TRP A N 1
ATOM 726 C CA . TRP A 1 93 ? 21.514 -5.516 -7.612 1.00 76.38 93 TRP A CA 1
ATOM 727 C C . TRP A 1 93 ? 22.771 -6.380 -7.668 1.00 76.38 93 TRP A C 1
ATOM 729 O O . TRP A 1 93 ? 22.739 -7.518 -7.204 1.00 76.38 93 TRP A O 1
ATOM 739 N N . ALA A 1 94 ? 23.901 -5.851 -8.139 1.00 79.44 94 ALA A N 1
ATOM 740 C CA . ALA A 1 94 ? 25.159 -6.594 -8.178 1.00 79.44 94 ALA A CA 1
ATOM 741 C C . ALA A 1 94 ? 25.628 -7.067 -6.786 1.00 79.44 94 ALA A C 1
ATOM 743 O O . ALA A 1 94 ? 26.391 -8.025 -6.680 1.00 79.44 94 ALA A O 1
ATOM 744 N N . TRP A 1 95 ? 25.160 -6.439 -5.700 1.00 78.56 95 TRP A N 1
ATOM 745 C CA . TRP A 1 95 ? 25.432 -6.901 -4.336 1.00 78.56 95 TRP A CA 1
ATOM 746 C C . TRP A 1 95 ? 24.535 -8.071 -3.898 1.00 78.56 95 TRP A C 1
ATOM 748 O O . TRP A 1 95 ? 24.932 -8.814 -3.002 1.00 78.56 95 TRP A O 1
ATOM 758 N N . ILE A 1 96 ? 23.375 -8.286 -4.531 1.00 79.94 96 ILE A N 1
ATOM 759 C CA . ILE A 1 96 ? 22.435 -9.387 -4.253 1.00 79.94 96 ILE A CA 1
ATOM 760 C C . ILE A 1 96 ? 22.895 -10.645 -5.005 1.00 79.94 96 ILE A C 1
A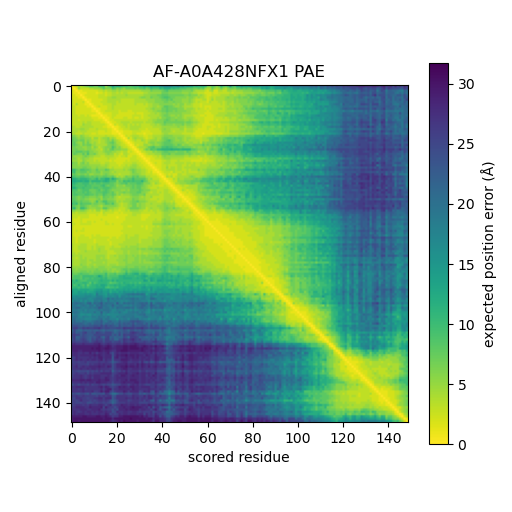TOM 762 O O . ILE A 1 96 ? 22.185 -11.230 -5.819 1.00 79.94 96 ILE A O 1
ATOM 766 N N . THR A 1 97 ? 24.129 -11.071 -4.755 1.00 81.19 97 THR A N 1
ATOM 767 C CA . THR A 1 97 ? 24.613 -12.379 -5.200 1.00 81.19 97 THR A CA 1
ATOM 768 C C . THR A 1 97 ? 24.329 -13.420 -4.129 1.00 81.19 97 THR A C 1
ATOM 770 O O . THR A 1 97 ? 24.260 -13.119 -2.934 1.00 81.19 97 THR A O 1
ATOM 773 N N . PHE A 1 98 ? 24.182 -14.677 -4.547 1.00 78.38 98 PHE A N 1
ATOM 774 C CA . PHE A 1 98 ? 23.919 -15.787 -3.630 1.00 78.38 98 PHE A CA 1
ATOM 775 C C . PHE A 1 98 ? 24.984 -15.895 -2.526 1.00 78.38 98 PHE A C 1
ATOM 777 O O . PHE A 1 98 ? 24.660 -16.202 -1.380 1.00 78.38 98 PHE A O 1
ATOM 784 N N . ASP A 1 99 ? 26.238 -15.564 -2.839 1.00 80.69 99 ASP A N 1
ATOM 785 C CA . ASP A 1 99 ? 27.338 -15.573 -1.875 1.00 80.69 99 ASP A CA 1
ATOM 786 C C . ASP A 1 99 ? 27.256 -14.421 -0.863 1.00 80.69 99 ASP A C 1
ATOM 788 O O . ASP A 1 99 ? 27.474 -14.637 0.333 1.00 80.69 99 ASP A O 1
ATOM 792 N N . ASN A 1 100 ? 26.853 -13.222 -1.294 1.00 79.62 100 ASN A N 1
ATOM 793 C CA . ASN A 1 100 ? 26.626 -12.089 -0.395 1.00 79.62 100 ASN A CA 1
ATOM 794 C C . ASN A 1 100 ? 25.396 -12.303 0.496 1.00 79.62 100 ASN A C 1
ATOM 796 O O . ASN A 1 100 ? 25.441 -11.999 1.689 1.00 79.62 100 ASN A O 1
ATOM 800 N N . LEU A 1 101 ? 24.327 -12.893 -0.044 1.00 81.50 101 LEU A N 1
ATOM 801 C CA . LEU A 1 101 ? 23.133 -13.236 0.725 1.00 81.50 101 LEU A CA 1
ATOM 802 C C . LEU A 1 101 ? 23.434 -14.318 1.770 1.00 81.50 101 LEU A C 1
ATOM 804 O O . LEU A 1 101 ? 23.072 -14.171 2.937 1.00 81.50 101 LEU A O 1
ATOM 808 N N . LYS A 1 102 ? 24.182 -15.365 1.392 1.00 83.31 102 LYS A N 1
ATOM 809 C CA . LYS A 1 102 ? 24.691 -16.362 2.345 1.00 83.31 102 LYS A CA 1
ATOM 810 C C . LYS A 1 102 ? 25.532 -15.718 3.431 1.00 83.31 102 LYS A C 1
ATOM 812 O O . LYS A 1 102 ? 25.406 -16.113 4.584 1.00 83.31 102 LYS A O 1
ATOM 817 N N . ARG A 1 103 ? 26.394 -14.755 3.082 1.00 80.62 103 ARG A N 1
ATOM 818 C CA . ARG A 1 103 ? 27.205 -14.027 4.061 1.00 80.62 103 ARG A CA 1
ATOM 819 C C . ARG A 1 103 ? 26.313 -13.291 5.050 1.00 80.62 103 ARG A C 1
ATOM 821 O O . ARG A 1 103 ? 26.541 -13.438 6.241 1.00 80.62 103 ARG A O 1
ATOM 828 N N . LEU A 1 104 ? 25.297 -12.567 4.582 1.00 79.94 104 LEU A N 1
ATOM 829 C CA . LEU A 1 104 ? 24.366 -11.830 5.441 1.00 79.94 104 LEU A CA 1
ATOM 830 C C . LEU A 1 104 ? 23.646 -12.744 6.437 1.00 79.94 104 LEU A C 1
ATOM 832 O O . LEU A 1 104 ? 23.571 -12.389 7.601 1.00 79.94 104 LEU A O 1
ATOM 836 N N . ILE A 1 105 ? 23.230 -13.942 6.022 1.00 82.50 105 ILE A N 1
ATOM 837 C CA . ILE A 1 105 ? 22.492 -14.895 6.872 1.00 82.50 105 ILE A CA 1
ATOM 838 C C . ILE A 1 105 ? 23.408 -15.625 7.881 1.00 82.50 105 ILE A C 1
ATOM 840 O O . ILE A 1 105 ? 22.923 -16.308 8.785 1.00 82.50 105 ILE A O 1
ATOM 844 N N . ARG A 1 106 ? 24.743 -15.487 7.788 1.00 81.88 106 ARG A N 1
ATOM 845 C CA . ARG A 1 106 ? 25.646 -16.134 8.752 1.00 81.88 106 ARG A CA 1
ATOM 846 C C . ARG A 1 106 ? 25.407 -15.571 10.157 1.00 81.88 106 ARG A C 1
ATOM 848 O O . ARG A 1 106 ? 25.512 -14.359 10.347 1.00 81.88 106 ARG A O 1
ATOM 855 N N . PRO A 1 107 ? 25.210 -16.435 11.170 1.00 75.75 107 PRO A N 1
ATOM 856 C CA . PRO A 1 107 ? 24.954 -15.999 12.543 1.00 75.75 107 PRO A CA 1
ATOM 857 C C . PRO A 1 107 ? 26.082 -15.118 13.097 1.00 75.75 107 PRO A C 1
ATOM 859 O O . PRO A 1 107 ? 25.825 -14.228 13.900 1.00 75.75 107 PRO A O 1
ATOM 862 N N . ASN A 1 108 ? 27.315 -15.306 12.615 1.00 70.75 108 ASN A N 1
ATOM 863 C CA . ASN A 1 108 ? 28.480 -14.519 13.020 1.00 70.75 108 ASN A CA 1
ATOM 864 C C . ASN A 1 108 ? 28.348 -13.012 12.720 1.00 70.75 108 ASN A C 1
ATOM 866 O O . ASN A 1 108 ? 28.934 -12.207 13.430 1.00 70.75 108 ASN A O 1
ATOM 870 N N . ASN A 1 109 ? 27.566 -12.618 11.707 1.00 68.12 109 ASN A N 1
ATOM 871 C CA . ASN A 1 109 ? 27.350 -11.202 11.387 1.00 68.12 109 ASN A CA 1
ATOM 872 C C . ASN A 1 109 ? 26.322 -10.543 12.309 1.00 68.12 109 ASN A C 1
ATOM 874 O O . ASN A 1 109 ? 26.405 -9.347 12.571 1.00 68.12 109 ASN A O 1
ATOM 878 N N . TYR A 1 110 ? 25.345 -11.312 12.792 1.00 70.25 110 TYR A N 1
ATOM 879 C CA . TYR A 1 110 ? 24.327 -10.798 13.702 1.00 70.25 110 TYR A CA 1
ATOM 880 C C . TYR A 1 110 ? 24.810 -10.824 15.145 1.00 70.25 110 TYR A C 1
ATOM 882 O O . TYR A 1 110 ? 24.508 -9.904 15.881 1.00 70.25 110 TYR A O 1
ATOM 890 N N . TYR A 1 111 ? 25.636 -11.792 15.545 1.00 74.31 111 TYR A N 1
ATOM 891 C CA . TYR A 1 111 ? 26.250 -11.835 16.872 1.00 74.31 111 TYR A CA 1
ATOM 892 C C . TYR A 1 111 ? 27.480 -10.917 17.016 1.00 74.31 111 TYR A C 1
ATOM 894 O O . TYR A 1 111 ? 28.422 -11.275 17.722 1.00 74.31 111 TYR A O 1
ATOM 902 N N . PHE A 1 112 ? 27.481 -9.723 16.411 1.00 70.62 112 PHE A N 1
ATOM 903 C CA . PHE A 1 112 ? 28.589 -8.764 16.561 1.00 70.62 112 PHE A CA 1
ATOM 904 C C . PHE A 1 112 ? 28.829 -8.391 18.037 1.00 70.62 112 PHE A C 1
ATOM 906 O O . PHE A 1 112 ? 29.957 -8.149 18.442 1.00 70.62 112 PHE A O 1
ATOM 913 N N . TRP A 1 113 ? 27.782 -8.432 18.870 1.00 70.56 113 TRP A N 1
ATOM 914 C CA . TRP A 1 113 ? 27.867 -8.212 20.319 1.00 70.56 113 TRP A CA 1
ATOM 915 C C . TRP A 1 113 ? 28.395 -9.418 21.115 1.00 70.56 113 TRP A C 1
ATOM 917 O O . TRP A 1 113 ? 28.698 -9.277 22.296 1.00 70.56 113 TRP A O 1
ATOM 927 N N . LYS A 1 114 ? 28.459 -10.618 20.514 1.00 65.94 114 LYS A N 1
ATOM 928 C CA . LYS A 1 114 ? 29.087 -11.803 21.131 1.00 65.94 114 LYS A CA 1
ATOM 929 C C . LYS A 1 114 ? 30.528 -12.004 20.683 1.00 65.94 114 LYS A C 1
ATOM 931 O O . LYS A 1 114 ? 31.170 -12.918 21.194 1.00 65.94 114 LYS A O 1
ATOM 936 N N . GLN A 1 115 ? 31.032 -11.202 19.744 1.00 61.38 115 GLN A N 1
ATOM 937 C CA . GLN A 1 115 ? 32.467 -11.126 19.507 1.00 61.38 115 GLN A CA 1
ATOM 938 C C . GLN A 1 115 ? 33.092 -10.521 20.761 1.00 61.38 115 GLN A C 1
ATOM 940 O O . GLN A 1 115 ? 33.197 -9.309 20.916 1.00 61.38 115 GLN A O 1
ATOM 945 N N . THR A 1 116 ? 33.450 -11.384 21.708 1.00 59.94 116 THR A N 1
ATOM 946 C CA . THR A 1 116 ? 34.385 -11.028 22.764 1.00 59.94 116 THR A CA 1
ATOM 947 C C . THR A 1 116 ? 35.637 -10.582 22.023 1.00 59.94 116 THR A C 1
ATOM 949 O O . THR A 1 116 ? 36.162 -11.360 21.229 1.00 59.94 116 THR A O 1
ATOM 952 N N . GLY A 1 117 ? 36.074 -9.335 22.201 1.00 58.84 117 GLY A N 1
ATOM 953 C CA . GLY A 1 117 ? 37.285 -8.782 21.579 1.00 58.84 117 GLY A CA 1
ATOM 954 C C . GLY A 1 117 ? 38.568 -9.437 22.096 1.00 58.84 117 GLY A C 1
ATOM 955 O O . GLY A 1 117 ? 39.537 -8.756 22.380 1.00 58.84 117 GLY A O 1
ATOM 956 N N . ARG A 1 118 ? 38.549 -10.751 22.319 1.00 63.72 118 ARG A N 1
ATOM 957 C CA . ARG A 1 118 ? 39.675 -11.550 22.754 1.00 63.72 118 ARG A CA 1
ATOM 958 C C . ARG A 1 118 ? 40.246 -12.213 21.512 1.00 63.72 118 ARG A C 1
ATOM 960 O O . ARG A 1 118 ? 39.693 -13.197 21.026 1.00 63.72 118 ARG A O 1
ATOM 967 N N . CYS A 1 119 ? 41.347 -11.657 21.024 1.00 64.94 119 CYS A N 1
ATOM 968 C CA . CYS A 1 119 ? 42.218 -12.319 20.066 1.00 64.94 119 CYS A CA 1
ATOM 969 C C . CYS A 1 119 ? 42.548 -13.728 20.590 1.00 64.94 119 CYS A C 1
ATOM 971 O O . CYS A 1 119 ? 42.938 -13.897 21.753 1.00 64.94 119 CYS A O 1
ATOM 973 N N . THR A 1 120 ? 42.304 -14.755 19.776 1.00 71.69 120 THR A N 1
ATOM 974 C CA . THR A 1 120 ? 42.587 -16.142 20.169 1.00 71.69 120 THR A CA 1
ATOM 975 C C . THR A 1 120 ? 44.097 -16.335 20.349 1.00 71.69 120 THR A C 1
ATOM 977 O O . THR A 1 120 ? 44.895 -15.646 19.716 1.00 71.69 120 THR A O 1
ATOM 980 N N . GLU A 1 121 ? 44.536 -17.271 21.199 1.00 71.31 121 GLU A N 1
ATOM 981 C CA . GLU A 1 121 ? 45.980 -17.489 21.436 1.00 71.31 121 GLU A CA 1
ATOM 982 C C . GLU A 1 121 ? 46.753 -17.813 20.142 1.00 71.31 121 GLU A C 1
ATOM 984 O O . GLU A 1 121 ? 47.919 -17.441 20.002 1.00 71.31 121 GLU A O 1
ATOM 989 N N . GLU A 1 122 ? 46.081 -18.435 19.167 1.00 75.81 122 GLU A N 1
ATOM 990 C CA . GLU A 1 122 ? 46.620 -18.720 17.831 1.00 75.81 122 GLU A CA 1
ATOM 991 C C . GLU A 1 122 ? 46.804 -17.463 16.965 1.00 75.81 122 GLU A C 1
ATOM 993 O O . GLU A 1 122 ? 47.692 -17.404 16.114 1.00 75.81 122 GLU A O 1
ATOM 998 N N . GLU A 1 123 ? 45.958 -16.449 17.139 1.00 75.75 123 GLU A N 1
ATOM 999 C CA . GLU A 1 123 ? 46.101 -15.155 16.470 1.00 75.75 123 GLU A CA 1
ATOM 1000 C C . GLU A 1 123 ? 47.195 -14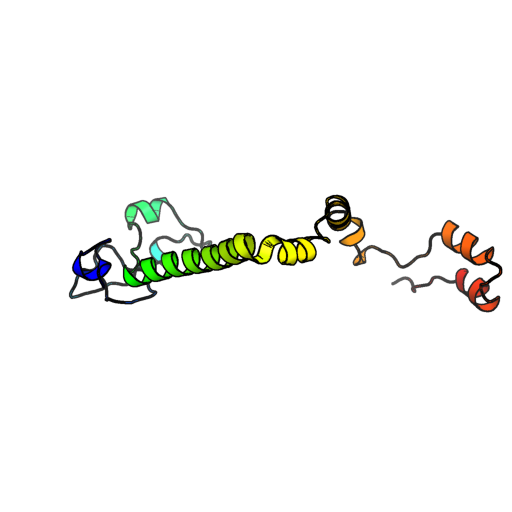.323 17.152 1.00 75.75 123 GLU A C 1
ATOM 1002 O O . GLU A 1 123 ? 48.044 -13.751 16.465 1.00 75.75 123 GLU A O 1
ATOM 1007 N N . LYS A 1 124 ? 47.270 -14.358 18.491 1.00 76.69 124 LYS A N 1
ATOM 1008 C CA . LYS A 1 124 ? 48.357 -13.737 19.264 1.00 76.69 124 LYS A CA 1
ATOM 1009 C C . LYS A 1 124 ? 49.725 -14.322 18.910 1.00 76.69 124 LYS A C 1
ATOM 1011 O O . LYS A 1 124 ? 50.695 -13.577 18.804 1.00 76.69 124 LYS A O 1
ATOM 1016 N N . SER A 1 125 ? 49.838 -15.638 18.701 1.00 75.75 125 SER A N 1
ATOM 1017 C CA . SER A 1 125 ? 51.103 -16.252 18.267 1.00 75.75 125 SER A CA 1
ATOM 1018 C C . SER A 1 125 ? 51.518 -15.790 16.871 1.00 75.75 125 SER A C 1
ATOM 1020 O O . SER A 1 125 ? 52.666 -15.402 16.684 1.00 75.75 125 SER A O 1
ATOM 1022 N N . LYS A 1 126 ? 50.578 -15.714 15.919 1.00 82.19 126 LYS A N 1
ATOM 1023 C CA . LYS A 1 126 ? 50.858 -15.205 14.564 1.00 82.19 126 LYS A CA 1
ATOM 1024 C C . LYS A 1 126 ? 51.335 -13.751 14.577 1.00 82.19 126 LYS A C 1
ATOM 1026 O O . LYS A 1 126 ? 52.258 -13.413 13.846 1.00 82.19 126 LYS A O 1
ATOM 1031 N N . LEU A 1 127 ? 50.748 -12.911 15.432 1.00 78.75 127 LEU A N 1
ATOM 1032 C CA . LEU A 1 127 ? 51.155 -11.511 15.607 1.00 78.75 127 LEU A CA 1
ATOM 1033 C C . LEU A 1 127 ? 52.527 -11.377 16.300 1.00 78.75 127 LEU A C 1
ATOM 1035 O O . LEU A 1 127 ? 53.283 -10.453 16.006 1.00 78.75 127 LEU A O 1
ATOM 1039 N N . ARG A 1 128 ? 52.893 -12.308 17.193 1.00 79.38 128 ARG A N 1
ATOM 1040 C CA . ARG A 1 128 ? 54.234 -12.350 17.811 1.00 79.38 128 ARG A CA 1
ATOM 1041 C C . ARG A 1 128 ? 55.325 -12.714 16.802 1.00 79.38 128 ARG A C 1
ATOM 1043 O O . ARG A 1 128 ? 56.405 -12.115 16.838 1.00 79.38 128 ARG A O 1
ATOM 1050 N N . ASP A 1 129 ? 55.023 -13.641 15.900 1.00 81.81 129 ASP A N 1
ATOM 1051 C CA . ASP A 1 129 ? 55.957 -14.140 14.887 1.00 81.81 129 ASP A CA 1
ATOM 1052 C C . ASP A 1 129 ? 56.141 -13.171 13.706 1.00 81.81 129 ASP A C 1
ATOM 1054 O O . ASP A 1 129 ? 57.133 -13.264 12.980 1.00 81.81 129 ASP A O 1
ATOM 1058 N N . ASP A 1 130 ? 55.234 -12.204 13.528 1.00 84.12 130 ASP A N 1
ATOM 1059 C CA . ASP A 1 130 ? 55.319 -11.207 12.460 1.00 84.12 130 ASP A CA 1
ATOM 1060 C C . ASP A 1 130 ? 56.492 -10.224 12.696 1.00 84.12 130 ASP A C 1
ATOM 1062 O O . ASP A 1 130 ? 56.540 -9.536 13.726 1.00 84.12 130 ASP A O 1
ATOM 1066 N N . PRO A 1 131 ? 57.473 -10.122 11.776 1.00 82.00 131 PRO A N 1
ATOM 1067 C CA . PRO A 1 131 ? 58.602 -9.202 11.908 1.00 82.00 131 PRO A CA 1
ATOM 1068 C C . PRO A 1 131 ? 58.239 -7.732 11.641 1.00 82.00 131 PRO A C 1
ATOM 1070 O O . PRO A 1 131 ? 59.056 -6.857 11.919 1.00 82.00 131 PRO A O 1
ATOM 1073 N N . THR A 1 132 ? 57.055 -7.445 11.091 1.00 86.31 132 THR A N 1
ATOM 1074 C CA . THR A 1 132 ? 56.606 -6.082 10.753 1.00 86.31 132 THR A CA 1
ATOM 1075 C C . THR A 1 132 ? 55.967 -5.341 11.927 1.00 86.31 132 THR A C 1
ATOM 1077 O O . THR A 1 132 ? 55.827 -4.119 11.885 1.00 86.31 132 THR A O 1
ATOM 1080 N N . ILE A 1 133 ? 55.613 -6.074 12.984 1.00 82.88 133 ILE A N 1
ATOM 1081 C CA . ILE A 1 133 ? 54.966 -5.550 14.184 1.00 82.88 133 ILE A CA 1
ATOM 1082 C C . ILE A 1 133 ? 56.012 -5.017 15.161 1.00 82.88 133 ILE A C 1
ATOM 1084 O O . ILE A 1 133 ? 57.052 -5.643 15.396 1.00 82.88 133 ILE A O 1
ATOM 1088 N N . ASP A 1 134 ? 55.735 -3.856 15.753 1.00 85.75 134 ASP A N 1
ATOM 1089 C CA . ASP A 1 134 ? 56.659 -3.206 16.668 1.00 85.75 134 ASP A CA 1
ATOM 1090 C C . ASP A 1 134 ? 56.869 -4.035 17.951 1.00 85.75 134 ASP A C 1
ATOM 1092 O O . ASP A 1 134 ? 55.940 -4.667 18.467 1.00 85.75 134 ASP A O 1
ATOM 1096 N N . PRO A 1 135 ? 58.089 -4.031 18.519 1.00 83.50 135 PRO A N 1
ATOM 1097 C CA . PRO A 1 135 ? 58.392 -4.813 19.716 1.00 83.50 135 PRO A CA 1
ATOM 1098 C C . PRO A 1 135 ? 57.514 -4.473 20.926 1.00 83.50 135 PRO A C 1
ATOM 1100 O O . PRO A 1 135 ? 57.301 -5.328 21.780 1.00 83.50 135 PRO A O 1
ATOM 1103 N N . HIS A 1 136 ? 57.011 -3.238 21.014 1.00 80.19 136 HIS A N 1
ATOM 1104 C CA . HIS A 1 136 ? 56.173 -2.796 22.123 1.00 80.19 136 HIS A CA 1
ATOM 1105 C C . HIS A 1 136 ? 54.755 -3.372 22.022 1.00 80.19 136 HIS A C 1
ATOM 1107 O O . HIS A 1 136 ? 54.233 -3.887 23.008 1.00 80.19 136 HIS A O 1
ATOM 1113 N N . TYR A 1 137 ? 54.152 -3.383 20.833 1.00 81.12 137 TYR A N 1
ATOM 1114 C CA . TYR A 1 137 ? 52.864 -4.037 20.614 1.00 81.12 137 TYR A CA 1
ATOM 1115 C C . TYR A 1 137 ? 52.910 -5.544 20.887 1.00 81.12 137 TYR A C 1
ATOM 1117 O O . TYR A 1 137 ? 51.970 -6.081 21.468 1.00 81.12 137 TYR A O 1
ATOM 1125 N N . LYS A 1 138 ? 54.027 -6.225 20.588 1.00 83.31 138 LYS A N 1
ATOM 1126 C CA . LYS A 1 138 ? 54.199 -7.651 20.936 1.00 83.31 138 LYS A CA 1
ATOM 1127 C C . LYS A 1 138 ? 54.059 -7.925 22.434 1.00 83.31 138 LYS A C 1
ATOM 1129 O O . LYS A 1 138 ? 53.522 -8.963 22.799 1.00 83.31 138 LYS A O 1
ATOM 1134 N N . LEU A 1 139 ? 54.507 -6.997 23.281 1.00 82.25 139 LEU A N 1
ATOM 1135 C CA . LEU A 1 139 ? 54.364 -7.089 24.739 1.00 82.25 139 LEU A CA 1
ATOM 1136 C C . LEU A 1 139 ? 52.937 -6.771 25.202 1.00 82.25 139 LEU A C 1
ATOM 1138 O O . LEU A 1 139 ? 52.491 -7.279 26.225 1.00 82.25 139 LEU A O 1
ATOM 1142 N N . MET A 1 140 ? 52.207 -5.947 24.447 1.00 80.62 140 MET A N 1
ATOM 1143 C CA . MET A 1 140 ? 50.807 -5.628 24.738 1.00 80.62 140 MET A CA 1
ATOM 1144 C C . MET A 1 140 ? 49.864 -6.811 24.466 1.00 80.62 140 MET A C 1
ATOM 1146 O O . MET A 1 140 ? 48.808 -6.883 25.085 1.00 80.62 140 MET A O 1
ATOM 1150 N N . LEU A 1 141 ? 50.258 -7.774 23.620 1.00 79.88 141 LEU A N 1
ATOM 1151 C CA . LEU A 1 141 ? 49.486 -9.001 23.351 1.00 79.88 141 LEU A CA 1
ATOM 1152 C C . LEU A 1 141 ? 49.337 -9.917 24.578 1.00 79.88 141 LEU A C 1
ATOM 1154 O O . LEU A 1 141 ? 48.407 -10.729 24.622 1.00 79.88 141 LEU A O 1
ATOM 1158 N N . ASP A 1 142 ? 50.229 -9.800 25.564 1.00 79.44 142 ASP A N 1
ATOM 1159 C CA . ASP A 1 142 ? 50.186 -10.598 26.796 1.00 79.44 142 ASP A CA 1
ATOM 1160 C C . ASP A 1 142 ? 49.132 -10.088 27.795 1.00 79.44 142 ASP A C 1
ATOM 1162 O O . ASP A 1 142 ? 48.792 -10.788 28.750 1.00 79.44 142 ASP A O 1
ATOM 1166 N N . TYR A 1 143 ? 48.579 -8.895 27.565 1.00 76.31 143 TYR A N 1
ATOM 1167 C CA . TYR A 1 143 ? 47.498 -8.336 28.369 1.00 76.31 143 TYR A CA 1
ATOM 1168 C C . TYR A 1 143 ? 46.128 -8.667 27.763 1.00 76.31 143 TYR A C 1
ATOM 1170 O O . TYR A 1 143 ? 45.980 -8.894 26.557 1.00 76.31 143 TYR A O 1
ATOM 1178 N N . ASP A 1 144 ? 45.106 -8.707 28.616 1.00 71.25 144 ASP A N 1
ATOM 1179 C CA . ASP A 1 144 ? 43.723 -8.813 28.160 1.00 71.25 144 ASP A CA 1
ATOM 1180 C C . ASP A 1 144 ? 43.313 -7.491 27.490 1.00 71.25 144 ASP A C 1
ATOM 1182 O O . ASP A 1 144 ? 43.390 -6.422 28.096 1.00 71.25 144 ASP A O 1
ATOM 1186 N N . GLU A 1 145 ? 42.875 -7.562 26.231 1.00 68.62 145 GLU A N 1
ATOM 1187 C CA . GLU A 1 145 ? 42.516 -6.385 25.420 1.00 68.62 145 GLU A CA 1
ATOM 1188 C C . GLU A 1 145 ? 41.311 -5.616 25.983 1.00 68.62 145 GLU A C 1
ATOM 1190 O O . GLU A 1 145 ? 41.182 -4.409 25.775 1.00 68.62 145 GLU A O 1
ATOM 1195 N N . VAL A 1 146 ? 40.436 -6.304 26.723 1.00 64.06 146 VAL A N 1
ATOM 1196 C CA . VAL A 1 146 ? 39.293 -5.709 27.418 1.00 64.06 146 VAL A CA 1
ATOM 1197 C C . VAL A 1 146 ? 39.309 -6.190 28.871 1.00 64.06 146 VAL A C 1
ATOM 1199 O O . VAL A 1 146 ? 39.398 -7.399 29.099 1.00 64.06 146 VAL A O 1
ATOM 1202 N N . PRO A 1 147 ? 39.215 -5.287 29.864 1.00 63.16 147 PRO A N 1
ATOM 1203 C CA . PRO A 1 147 ? 39.136 -5.689 31.259 1.00 63.16 147 PRO A CA 1
ATOM 1204 C C . PRO A 1 147 ? 37.885 -6.542 31.504 1.00 63.16 147 PRO A C 1
ATOM 1206 O O . PRO A 1 147 ? 36.795 -6.204 31.036 1.00 63.16 147 PRO A O 1
ATOM 1209 N N . ASN A 1 148 ? 38.033 -7.638 32.251 1.00 56.81 148 ASN A N 1
ATOM 1210 C CA . ASN A 1 148 ? 36.894 -8.459 32.664 1.00 56.81 148 ASN A CA 1
ATOM 1211 C C . ASN A 1 148 ? 35.935 -7.609 33.515 1.00 56.81 148 ASN A C 1
ATOM 1213 O O . ASN A 1 148 ? 36.360 -6.996 34.496 1.00 56.81 148 ASN A O 1
ATOM 1217 N N . SER A 1 149 ? 34.666 -7.550 33.099 1.00 54.69 149 SER A N 1
ATOM 1218 C CA . SER A 1 149 ? 33.566 -6.954 33.876 1.00 54.69 149 SER A CA 1
ATOM 1219 C C . SER A 1 149 ? 33.122 -7.890 34.990 1.00 54.69 149 SER A C 1
ATOM 1221 O O . SER A 1 149 ? 33.078 -9.113 34.722 1.00 54.69 149 SER A O 1
#

InterPro domains:
  IPR004648 Tetrapeptide transporter, OPT1/isp4 [PTHR22601] (3-148)
  IPR004813 Oligopeptide transporter, OPT superfamily [PF03169] (2-148)

Secondary structure (DSSP, 8-state):
-HHHHTTGGGGGGS-SS-SS-B-TT--SS--PBP-GGGGB-TTS-B-HHHHHHH---B--HHHHHHHHHHHHHHHHHHHHHHHHSHHHHHHHTTT--HHHHHHHH-HHHHGGGG------HHHHHHHHH-TTS-HHHHHHTTS-SS---

pLDDT: mean 83.89, std 8.89, range [54.69, 96.81]

Organism: NCBI:txid1325734

Radius of gyration: 31.44 Å; Cα contacts (8 Å, |Δi|>4): 121; chains: 1; bounding box: 88×30×54 Å

Foldseek 3Di:
DVCCVVCPQNLQQAPQDDPFWFAPPGGNVGTHGDDQVQQADPVRDGNVVSCVVRDDTGDRPVVVVVVVVVVVVVVVVVVVCCVPVVVVVVVVCPCVDPVNVVVVPPVCVVVPVVPPVQDDVVNLVVQLPDPVDDPVVNVVNVDGPDDDD

Mean predicted aligned error: 13.28 Å

Solvent-accessible surface area (backbone atoms only — not comparable to full-atom values): 8911 Å² total; per-residue (Å²): 111,69,52,47,80,68,40,44,81,54,17,55,26,40,62,74,71,45,92,59,49,25,34,83,87,30,32,75,90,50,69,42,72,44,68,66,72,71,28,38,43,100,85,73,45,81,33,67,69,41,33,71,73,72,49,74,70,42,62,21,41,50,44,53,50,49,54,54,50,51,54,50,50,55,51,47,54,52,52,50,43,54,73,77,40,37,76,66,55,52,60,76,44,65,68,75,35,73,67,50,52,53,53,65,69,35,64,74,67,74,41,58,88,70,59,66,77,65,78,49,74,72,54,50,49,56,55,58,71,39,88,87,54,57,77,66,60,53,62,54,65,80,49,74,82,60,81,88,128

Nearest PDB structures (foldseek):
  9had-assembly1_A  TM=3.052E-01  e=9.228E+00  Dermatophagoides farinae